Protein AF-A0A7C5TW43-F1 (afdb_monomer_lite)

Sequence (49 aa):
MGTSADWPLFEYVDKQGNIVGIDVEIAKRIAESIGVQLEIKDMKFVALI

pLDDT: mean 93.76, std 5.37, range [67.44, 98.38]

Foldseek 3Di:
DEDAQPDPQQWHQDPVRDTDHPVVVVQVVVCVVVVHDDDYDHDDPVPDD

Structure (mmCIF, N/CA/C/O backbone):
data_AF-A0A7C5TW43-F1
#
_entry.id   AF-A0A7C5TW43-F1
#
loop_
_atom_site.group_PDB
_atom_site.id
_atom_site.type_symbol
_atom_site.label_atom_id
_atom_site.label_alt_id
_atom_site.label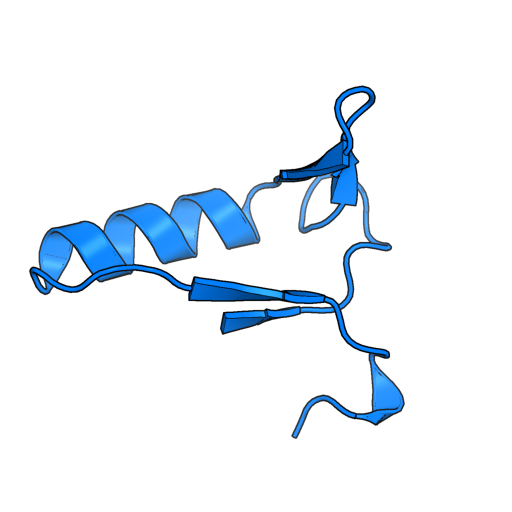_comp_id
_atom_site.label_asym_id
_atom_site.label_entity_id
_atom_site.label_seq_id
_atom_site.pdbx_PDB_ins_code
_atom_site.Cartn_x
_atom_site.Cartn_y
_atom_site.Cartn_z
_atom_site.occupancy
_atom_site.B_iso_or_equiv
_atom_site.auth_seq_id
_atom_site.auth_comp_id
_atom_site.auth_asym_id
_atom_site.auth_atom_id
_atom_site.pdbx_PDB_model_num
ATOM 1 N N . MET A 1 1 ? -6.980 -3.976 -0.235 1.00 91.69 1 MET A N 1
ATOM 2 C CA . MET A 1 1 ? -6.906 -3.183 -1.475 1.00 91.69 1 MET A CA 1
ATOM 3 C C . MET A 1 1 ? -6.238 -4.022 -2.550 1.00 91.69 1 MET A C 1
ATOM 5 O O . MET A 1 1 ? -5.108 -4.449 -2.338 1.00 91.69 1 MET A O 1
ATOM 9 N N . GLY A 1 2 ? -6.945 -4.306 -3.644 1.00 92.19 2 GLY A N 1
ATOM 10 C CA . GLY A 1 2 ? -6.318 -4.821 -4.864 1.00 92.19 2 GLY A CA 1
ATOM 11 C C . GLY A 1 2 ? -5.757 -3.654 -5.671 1.00 92.19 2 GLY A C 1
ATOM 12 O O . GLY A 1 2 ? -6.401 -2.610 -5.727 1.00 92.19 2 GLY A O 1
ATOM 13 N N . THR A 1 3 ? -4.560 -3.799 -6.227 1.00 92.94 3 THR A N 1
ATOM 14 C CA . THR A 1 3 ? -3.902 -2.751 -7.023 1.00 92.94 3 THR A CA 1
ATOM 15 C C . THR A 1 3 ? -3.001 -3.378 -8.087 1.00 92.94 3 THR A C 1
ATOM 17 O O . THR A 1 3 ? -2.656 -4.550 -7.952 1.00 92.94 3 THR A O 1
ATOM 20 N N . SER A 1 4 ? -2.646 -2.624 -9.129 1.00 93.56 4 SER A N 1
ATOM 21 C CA . SER A 1 4 ? -1.658 -3.020 -10.145 1.00 93.56 4 SER A CA 1
ATOM 22 C C . SER A 1 4 ? -0.451 -2.112 -9.969 1.00 93.56 4 SER A C 1
ATOM 24 O O . SER A 1 4 ? -0.4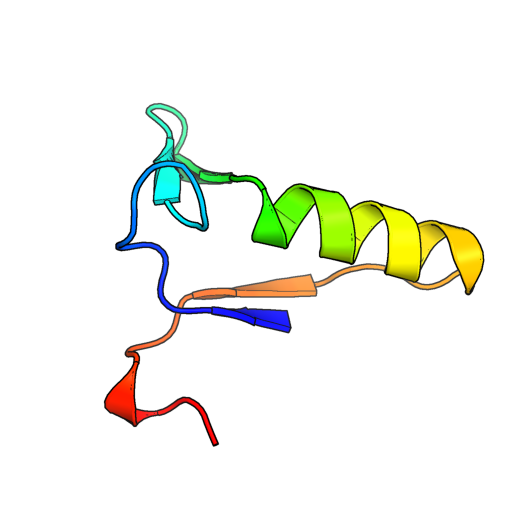67 -0.989 -10.469 1.00 93.56 4 SER A O 1
ATOM 26 N N . ALA A 1 5 ? 0.564 -2.560 -9.226 1.00 92.31 5 ALA A N 1
ATOM 27 C CA . ALA A 1 5 ? 1.691 -1.729 -8.785 1.00 92.31 5 ALA A CA 1
ATOM 28 C C . ALA A 1 5 ? 2.713 -1.419 -9.908 1.00 92.31 5 ALA A C 1
ATOM 30 O O . ALA A 1 5 ? 3.92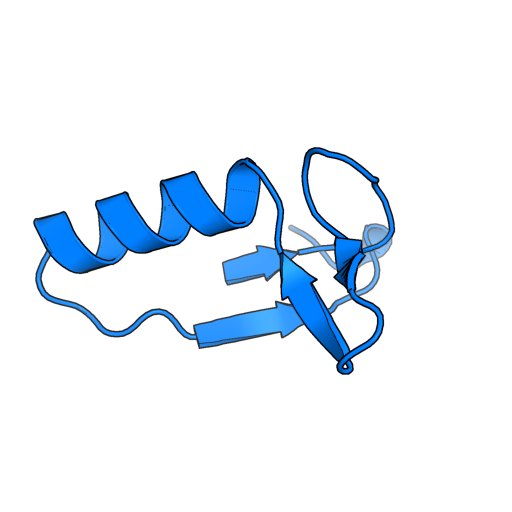5 -1.565 -9.732 1.00 92.31 5 ALA A O 1
ATOM 31 N N . ASP A 1 6 ? 2.209 -0.965 -11.057 1.00 92.12 6 ASP A N 1
ATOM 32 C CA . ASP A 1 6 ? 2.930 -0.717 -12.307 1.00 92.12 6 ASP A CA 1
ATOM 33 C C . ASP A 1 6 ? 2.874 0.764 -12.742 1.00 92.12 6 ASP A C 1
ATOM 35 O O . ASP A 1 6 ? 3.375 1.115 -13.813 1.00 92.12 6 ASP A O 1
ATOM 39 N N . TRP A 1 7 ? 2.267 1.641 -11.932 1.00 92.44 7 TRP A N 1
ATOM 40 C CA . TRP A 1 7 ? 1.996 3.049 -12.245 1.00 92.44 7 TRP A CA 1
ATOM 41 C C . TRP A 1 7 ? 2.719 3.997 -11.273 1.00 92.44 7 TRP A C 1
ATOM 43 O O . TRP A 1 7 ? 2.157 4.416 -10.257 1.00 92.44 7 TRP A O 1
ATOM 53 N N . PRO A 1 8 ? 3.972 4.398 -11.578 1.00 91.88 8 PRO A N 1
ATOM 54 C CA . PRO A 1 8 ? 4.745 5.304 -10.736 1.00 91.88 8 PRO A CA 1
ATOM 55 C C . PRO A 1 8 ? 3.977 6.566 -10.336 1.00 91.88 8 PRO A C 1
ATOM 57 O O . PRO A 1 8 ? 3.213 7.118 -11.124 1.00 91.88 8 PRO A O 1
ATOM 60 N N . LEU A 1 9 ? 4.248 7.046 -9.119 1.00 91.00 9 LEU A N 1
ATOM 61 C CA . LEU A 1 9 ? 3.510 8.091 -8.388 1.00 91.00 9 LEU A CA 1
ATOM 62 C C . LEU A 1 9 ? 2.177 7.629 -7.774 1.00 91.00 9 LEU A C 1
ATOM 64 O O . LEU A 1 9 ? 1.907 8.021 -6.640 1.00 91.00 9 LEU A O 1
ATOM 68 N N . PHE A 1 10 ? 1.391 6.789 -8.451 1.00 94.75 10 PHE A N 1
ATOM 69 C CA . PHE A 1 10 ? 0.077 6.331 -7.972 1.00 94.75 10 PHE A CA 1
ATOM 70 C C . PHE A 1 10 ? 0.188 5.034 -7.157 1.00 94.75 10 PHE A C 1
ATOM 72 O O . PHE A 1 10 ? -0.064 5.047 -5.949 1.00 94.75 10 PHE A O 1
ATOM 79 N N . GLU A 1 11 ? 0.729 3.979 -7.767 1.00 95.12 11 GLU A N 1
ATOM 80 C CA . GLU A 1 11 ? 1.015 2.686 -7.151 1.00 95.12 11 GLU A CA 1
ATOM 81 C C . GLU A 1 11 ? 2.205 2.022 -7.855 1.00 95.12 11 GLU A C 1
ATOM 83 O O . GLU A 1 11 ? 2.202 1.762 -9.056 1.00 95.12 11 GLU A O 1
ATOM 88 N N . TYR A 1 12 ? 3.275 1.749 -7.121 1.00 95.69 12 TYR A N 1
ATOM 89 C CA . TYR A 1 12 ? 4.464 1.117 -7.681 1.00 95.69 12 TYR A CA 1
ATOM 90 C C . TYR A 1 12 ? 5.245 0.355 -6.620 1.00 95.69 12 TYR A C 1
ATOM 92 O O . TYR A 1 12 ? 5.126 0.621 -5.423 1.00 95.69 12 TYR A O 1
ATOM 100 N N . VAL A 1 13 ? 6.074 -0.583 -7.070 1.00 95.75 13 VAL A N 1
ATOM 101 C CA . VAL A 1 13 ? 7.014 -1.292 -6.201 1.00 95.75 13 VAL A CA 1
ATOM 102 C C . VAL A 1 13 ? 8.289 -0.461 -6.035 1.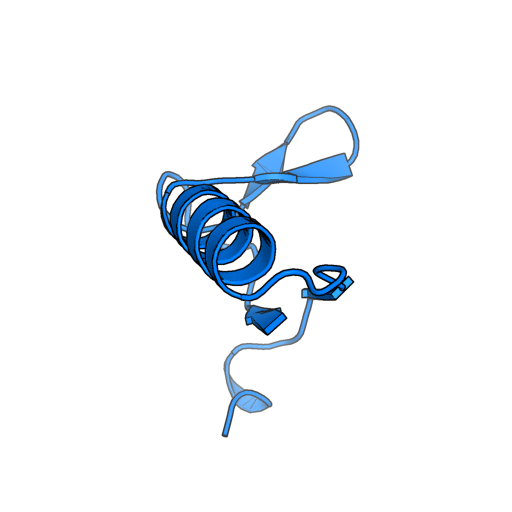00 95.75 13 VAL A C 1
ATOM 104 O O . VAL A 1 13 ? 8.960 -0.123 -7.013 1.00 95.75 13 VAL A O 1
ATOM 107 N N . ASP A 1 14 ? 8.631 -0.102 -4.797 1.00 94.94 14 ASP A N 1
ATOM 108 C CA . ASP A 1 14 ? 9.877 0.602 -4.489 1.00 94.94 14 ASP A CA 1
ATOM 109 C C . ASP A 1 14 ? 11.107 -0.328 -4.555 1.00 94.94 14 ASP A C 1
ATOM 111 O O . ASP A 1 14 ? 11.023 -1.538 -4.761 1.00 94.94 14 ASP A O 1
ATOM 115 N N . LYS A 1 15 ? 12.301 0.233 -4.329 1.00 95.06 15 LYS A N 1
ATOM 116 C CA . LYS A 1 15 ? 13.559 -0.538 -4.333 1.00 95.06 15 LYS A CA 1
ATOM 117 C C . LYS A 1 15 ? 13.654 -1.600 -3.229 1.00 95.06 15 LYS A C 1
ATOM 119 O O . LYS A 1 15 ? 14.554 -2.432 -3.277 1.00 95.06 15 LYS A O 1
ATOM 124 N N . GLN A 1 16 ? 12.796 -1.526 -2.218 1.00 95.94 16 GLN A N 1
ATOM 125 C CA . GLN A 1 16 ? 12.745 -2.444 -1.082 1.00 95.94 16 GLN A CA 1
ATOM 126 C C . GLN A 1 16 ? 11.665 -3.522 -1.278 1.00 95.94 16 GLN A C 1
ATOM 128 O O . GLN A 1 16 ? 11.543 -4.406 -0.434 1.00 95.94 16 GLN A O 1
ATOM 133 N N . GLY A 1 17 ? 10.917 -3.484 -2.388 1.00 93.81 17 GLY A N 1
ATOM 134 C CA . GLY A 1 17 ? 9.844 -4.432 -2.684 1.00 93.81 17 GLY A CA 1
ATOM 135 C C . GLY A 1 17 ? 8.491 -4.051 -2.077 1.00 93.81 17 GLY A C 1
ATOM 136 O O . GLY A 1 17 ? 7.581 -4.877 -2.077 1.00 93.81 17 GLY A O 1
ATOM 137 N N . ASN A 1 18 ? 8.334 -2.829 -1.559 1.00 94.94 18 ASN A N 1
ATOM 138 C CA . ASN A 1 18 ? 7.074 -2.364 -0.984 1.00 94.94 18 ASN A CA 1
ATOM 139 C C . ASN A 1 18 ? 6.185 -1.732 -2.056 1.00 94.94 18 ASN A C 1
ATOM 141 O O . ASN A 1 18 ? 6.663 -0.947 -2.872 1.00 94.94 18 ASN A O 1
ATOM 145 N N . ILE A 1 19 ? 4.879 -1.989 -1.986 1.00 95.94 19 ILE A N 1
ATOM 146 C CA . ILE A 1 19 ? 3.884 -1.275 -2.793 1.00 95.94 19 ILE A CA 1
ATOM 147 C C . ILE A 1 19 ? 3.641 0.092 -2.147 1.00 95.94 19 ILE A C 1
ATOM 149 O O . ILE A 1 19 ? 3.179 0.178 -1.004 1.00 95.94 19 ILE A O 1
ATOM 153 N N . VAL A 1 20 ? 3.975 1.160 -2.865 1.00 96.56 20 VAL A N 1
ATOM 154 C CA . VAL A 1 20 ? 3.916 2.553 -2.401 1.00 96.56 20 VAL A CA 1
ATOM 155 C C . VAL A 1 20 ? 3.291 3.457 -3.465 1.00 96.56 20 VAL A C 1
ATOM 157 O O . VAL A 1 20 ? 3.176 3.073 -4.621 1.00 96.56 20 VAL A O 1
ATOM 160 N N . GLY A 1 21 ? 2.911 4.675 -3.081 1.00 96.62 21 GLY A N 1
ATOM 161 C CA . GLY A 1 21 ? 2.354 5.681 -3.986 1.00 96.62 21 GLY A CA 1
ATOM 162 C C . GLY A 1 21 ? 1.192 6.448 -3.355 1.00 96.62 21 GLY A C 1
ATOM 163 O O . GLY A 1 21 ? 0.861 6.225 -2.186 1.00 96.62 21 GLY A O 1
ATOM 164 N N . ILE A 1 22 ? 0.615 7.390 -4.102 1.00 97.44 22 ILE A N 1
ATOM 165 C CA . ILE A 1 22 ? -0.484 8.246 -3.630 1.00 97.44 22 ILE A CA 1
ATOM 166 C C . ILE A 1 22 ? -1.714 7.404 -3.268 1.00 97.44 22 ILE A C 1
ATOM 168 O O . ILE A 1 22 ? -2.294 7.617 -2.202 1.00 97.44 22 ILE A O 1
ATOM 172 N N . ASP A 1 23 ? -2.059 6.404 -4.078 1.00 96.31 23 ASP A N 1
ATOM 173 C CA . ASP A 1 23 ? -3.232 5.552 -3.856 1.00 96.31 23 ASP A CA 1
ATOM 174 C C . ASP A 1 23 ? -3.061 4.704 -2.587 1.00 96.31 23 ASP A C 1
ATOM 176 O O . ASP A 1 23 ? -3.978 4.567 -1.773 1.00 96.31 23 ASP A O 1
ATOM 180 N N . VAL A 1 24 ? -1.836 4.227 -2.348 1.00 96.81 24 VAL A N 1
ATOM 181 C CA . VAL A 1 24 ? -1.460 3.510 -1.121 1.00 96.81 24 VAL A CA 1
ATOM 182 C C . VAL A 1 24 ? -1.578 4.404 0.115 1.00 96.81 24 VAL A C 1
ATOM 184 O O . VAL A 1 24 ? -2.068 3.956 1.152 1.00 96.81 24 VAL A O 1
ATOM 187 N N . GLU A 1 25 ? -1.139 5.660 0.032 1.00 97.56 25 GLU A N 1
ATOM 188 C CA . GLU A 1 25 ? -1.214 6.614 1.146 1.00 97.56 25 GLU A CA 1
ATOM 189 C C . GLU A 1 25 ? -2.664 6.994 1.477 1.00 97.56 25 GLU A C 1
ATOM 191 O O . GLU A 1 25 ? -3.048 7.045 2.649 1.00 97.56 25 GLU A O 1
ATOM 196 N N . ILE A 1 26 ? -3.499 7.195 0.456 1.00 97.75 26 ILE A N 1
ATOM 197 C CA . ILE A 1 26 ? -4.935 7.439 0.634 1.00 97.75 26 ILE A CA 1
ATOM 198 C C . ILE A 1 26 ? -5.591 6.232 1.315 1.00 97.75 26 ILE A C 1
ATOM 200 O O . ILE A 1 26 ? -6.303 6.398 2.309 1.00 97.75 26 ILE A O 1
ATOM 204 N N . ALA A 1 27 ? -5.311 5.014 0.843 1.00 97.50 27 ALA A N 1
ATOM 205 C CA . ALA A 1 27 ? -5.868 3.795 1.422 1.00 97.50 27 ALA A CA 1
ATOM 206 C C . ALA A 1 27 ? -5.460 3.593 2.889 1.00 97.50 27 ALA A C 1
ATOM 208 O O . ALA A 1 27 ? -6.294 3.179 3.699 1.00 97.50 27 ALA A O 1
ATOM 209 N N . LYS A 1 28 ? -4.210 3.920 3.250 1.00 97.56 28 LYS A N 1
ATOM 210 C CA . LYS A 1 28 ? -3.735 3.882 4.644 1.00 97.56 28 LYS A CA 1
ATOM 211 C C . LYS A 1 28 ? -4.540 4.824 5.531 1.00 97.56 28 LYS A C 1
ATOM 213 O O . LYS A 1 28 ? -5.077 4.384 6.542 1.00 97.56 28 LYS A O 1
ATOM 218 N N . ARG A 1 29 ? -4.707 6.082 5.113 1.00 98.06 29 ARG A N 1
ATOM 219 C CA . ARG A 1 29 ? -5.473 7.088 5.872 1.00 98.06 29 ARG A CA 1
ATOM 220 C C . ARG A 1 29 ? -6.939 6.707 6.037 1.00 98.06 29 ARG A C 1
ATOM 222 O O . ARG A 1 29 ? -7.509 6.909 7.106 1.00 98.06 29 ARG A O 1
ATOM 229 N N . ILE A 1 30 ? -7.550 6.135 4.998 1.00 98.00 30 ILE A N 1
ATOM 230 C CA . ILE A 1 30 ? -8.921 5.621 5.079 1.00 98.00 30 ILE A CA 1
ATOM 231 C C . ILE A 1 30 ? -8.991 4.489 6.108 1.00 98.00 30 ILE A C 1
ATOM 233 O O . ILE A 1 30 ? -9.832 4.556 7.003 1.00 98.00 30 ILE A O 1
ATOM 237 N N . ALA A 1 31 ? -8.100 3.496 6.029 1.00 98.00 31 ALA A N 1
ATOM 238 C CA . ALA A 1 31 ? -8.069 2.368 6.960 1.00 98.00 31 ALA A CA 1
ATOM 239 C C . ALA A 1 31 ? -7.868 2.814 8.419 1.00 98.00 31 ALA A C 1
ATOM 241 O O . AL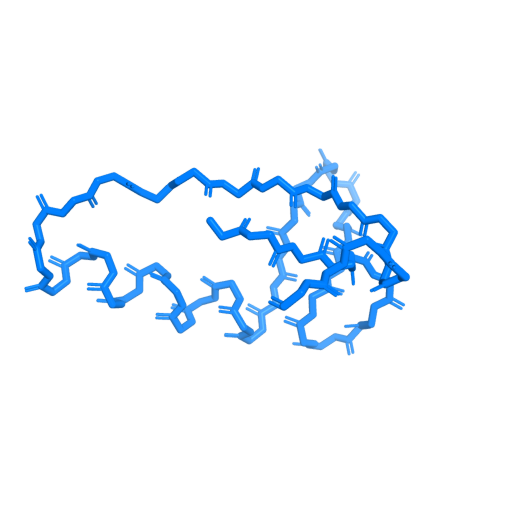A A 1 31 ? -8.595 2.359 9.303 1.00 98.00 31 ALA A O 1
ATOM 242 N N . GLU A 1 32 ? -6.957 3.762 8.655 1.00 98.12 32 GLU A N 1
ATOM 243 C CA . GLU A 1 32 ? -6.743 4.394 9.962 1.00 98.12 32 GLU A CA 1
ATOM 244 C C . GLU A 1 32 ? -8.009 5.101 10.463 1.00 98.12 32 GLU A C 1
ATOM 246 O O . GLU A 1 32 ? -8.413 4.901 11.608 1.00 98.12 32 GLU A O 1
ATOM 251 N N . SER A 1 33 ? -8.684 5.871 9.600 1.00 98.38 33 SER A N 1
ATOM 252 C CA . SER A 1 33 ? -9.898 6.612 9.972 1.00 98.38 33 SER A CA 1
ATOM 253 C C . SER A 1 33 ? -11.081 5.720 10.362 1.00 98.38 33 SER A C 1
ATOM 255 O O . SER A 1 33 ? -11.921 6.139 11.158 1.00 98.38 33 SER A O 1
ATOM 257 N N . ILE A 1 34 ? -11.142 4.493 9.831 1.00 97.94 34 ILE A N 1
ATOM 258 C CA . ILE A 1 34 ? -12.202 3.517 10.132 1.00 97.94 34 ILE A CA 1
ATOM 259 C C . ILE A 1 34 ? -11.735 2.413 11.097 1.00 97.94 34 ILE A C 1
ATOM 261 O O . ILE A 1 34 ? -12.501 1.498 11.393 1.00 97.94 34 ILE A O 1
ATOM 265 N N . GLY A 1 35 ? -10.498 2.499 11.603 1.00 97.81 35 GLY A N 1
ATOM 266 C CA . GLY A 1 35 ? -9.953 1.595 12.618 1.00 97.81 35 GLY A CA 1
ATOM 267 C C . GLY A 1 35 ? -9.717 0.158 12.143 1.00 97.81 35 GLY A C 1
ATOM 268 O O . GLY A 1 35 ? -9.851 -0.771 12.940 1.00 97.81 35 GLY A O 1
ATOM 269 N N . VAL A 1 36 ? -9.386 -0.047 10.865 1.00 97.88 36 VAL A N 1
ATOM 270 C CA . VAL A 1 36 ? -9.131 -1.381 10.290 1.00 97.88 36 VAL A CA 1
ATOM 271 C C . VAL A 1 36 ? -7.683 -1.540 9.837 1.00 97.88 36 VAL A C 1
ATOM 273 O O . VAL A 1 36 ? -6.967 -0.569 9.606 1.00 97.88 36 VAL A O 1
ATOM 276 N N . GLN A 1 37 ? -7.248 -2.788 9.671 1.00 96.75 37 GLN A N 1
ATOM 277 C CA . GLN A 1 37 ? -5.955 -3.092 9.063 1.00 96.75 37 GLN A CA 1
ATOM 278 C C . GLN A 1 37 ? -6.051 -3.051 7.535 1.00 96.75 37 GLN A C 1
ATOM 280 O O . GLN A 1 37 ? -6.967 -3.621 6.943 1.00 96.75 37 GLN A O 1
ATOM 285 N N . LEU A 1 38 ? -5.077 -2.402 6.894 1.00 96.50 38 LEU A N 1
ATOM 286 C CA . LEU A 1 38 ? -4.952 -2.390 5.442 1.00 96.50 38 LEU A CA 1
ATOM 287 C C . LEU A 1 38 ? -4.086 -3.564 4.967 1.00 96.50 38 LEU A C 1
ATOM 289 O O . LEU A 1 38 ? -2.882 -3.590 5.204 1.00 96.50 38 LEU A O 1
ATOM 293 N N . GLU A 1 39 ? -4.690 -4.490 4.226 1.00 95.94 39 GLU A N 1
ATOM 294 C CA . GLU A 1 39 ? -3.977 -5.504 3.441 1.00 95.94 39 GLU A CA 1
ATOM 295 C C . GLU A 1 39 ? -3.923 -5.059 1.972 1.00 95.94 39 GLU A C 1
ATOM 297 O O . GLU A 1 39 ? -4.961 -4.746 1.377 1.00 95.94 39 GLU A O 1
ATOM 302 N N . ILE A 1 40 ? -2.731 -5.025 1.372 1.00 94.50 40 ILE A N 1
ATOM 303 C CA . ILE A 1 40 ? -2.526 -4.664 -0.039 1.00 94.50 40 ILE A CA 1
ATOM 304 C C . ILE A 1 40 ? -2.132 -5.923 -0.810 1.00 94.50 40 ILE A C 1
ATOM 306 O O . ILE A 1 40 ? -1.225 -6.642 -0.394 1.00 94.50 40 ILE A O 1
ATOM 310 N N . LYS A 1 41 ? -2.816 -6.185 -1.926 1.00 93.31 41 LYS A N 1
ATOM 311 C CA . LYS A 1 41 ? -2.516 -7.295 -2.836 1.00 93.31 41 LYS A CA 1
ATOM 312 C C . LYS A 1 41 ? -2.251 -6.749 -4.227 1.00 93.31 41 LYS A C 1
ATOM 314 O O . LYS A 1 41 ? -3.151 -6.172 -4.834 1.00 93.31 41 LYS A O 1
ATOM 319 N N . ASP A 1 42 ? -1.031 -6.961 -4.702 1.00 91.25 42 ASP A N 1
ATOM 320 C CA . ASP A 1 42 ? -0.682 -6.715 -6.095 1.00 91.25 42 ASP A CA 1
ATOM 321 C C . ASP A 1 42 ? -1.356 -7.756 -6.996 1.00 91.25 42 ASP A C 1
ATOM 323 O O . ASP A 1 42 ? -1.380 -8.955 -6.692 1.00 91.25 42 ASP A O 1
ATOM 327 N N . MET A 1 43 ? -1.961 -7.287 -8.078 1.00 91.50 43 MET A N 1
ATOM 328 C CA . MET A 1 43 ? -2.674 -8.099 -9.051 1.00 91.50 43 MET A CA 1
ATOM 329 C C . MET A 1 43 ? -2.645 -7.430 -10.419 1.00 91.50 43 MET A C 1
ATOM 331 O O . MET A 1 43 ? -2.562 -6.214 -10.542 1.00 91.50 43 MET A O 1
ATOM 335 N N . LYS A 1 44 ? -2.771 -8.232 -11.480 1.00 87.38 44 LYS A N 1
ATOM 336 C CA . LYS A 1 44 ? -2.856 -7.683 -12.837 1.00 87.38 44 LYS A CA 1
ATOM 337 C C . LYS A 1 44 ? -4.080 -6.782 -12.956 1.00 87.38 44 LYS A C 1
ATOM 339 O O . LYS A 1 44 ? -5.163 -7.199 -12.555 1.00 87.38 44 LYS A O 1
ATOM 344 N N . PHE A 1 45 ? -3.936 -5.642 -13.630 1.00 83.56 45 PHE A N 1
ATOM 345 C CA . PHE A 1 45 ? -5.049 -4.723 -13.888 1.00 83.56 45 PHE A CA 1
ATOM 346 C C . PHE A 1 45 ? -6.309 -5.410 -14.449 1.00 83.56 45 PHE A C 1
ATOM 348 O O . PHE A 1 45 ? -7.416 -5.121 -14.021 1.00 83.56 45 PHE A O 1
ATOM 355 N N . VAL A 1 46 ? -6.154 -6.399 -15.339 1.00 88.44 46 VAL A N 1
ATOM 356 C CA . VAL A 1 46 ? -7.277 -7.180 -15.908 1.00 88.44 46 VAL A CA 1
ATOM 357 C C . VAL A 1 46 ? -8.069 -8.014 -14.890 1.00 88.44 46 VAL A C 1
ATOM 359 O O . VAL A 1 46 ? -9.137 -8.516 -15.221 1.00 88.44 46 VAL A O 1
ATOM 362 N N . ALA A 1 47 ? -7.526 -8.225 -13.691 1.00 85.62 47 ALA A N 1
ATOM 363 C CA . ALA A 1 47 ? -8.163 -8.947 -12.595 1.00 85.62 47 ALA A CA 1
ATOM 364 C C . ALA A 1 47 ? -8.787 -8.006 -11.546 1.00 85.62 47 ALA A C 1
ATOM 366 O O . ALA A 1 47 ? -9.414 -8.495 -10.607 1.00 85.62 47 ALA A O 1
ATOM 367 N N . LEU A 1 48 ? -8.620 -6.685 -11.694 1.00 81.56 48 LEU A N 1
ATOM 368 C CA . LEU A 1 48 ? -9.362 -5.695 -10.916 1.00 81.56 48 LEU A CA 1
ATOM 369 C C . LEU A 1 48 ? -10.803 -5.642 -11.451 1.00 81.56 48 L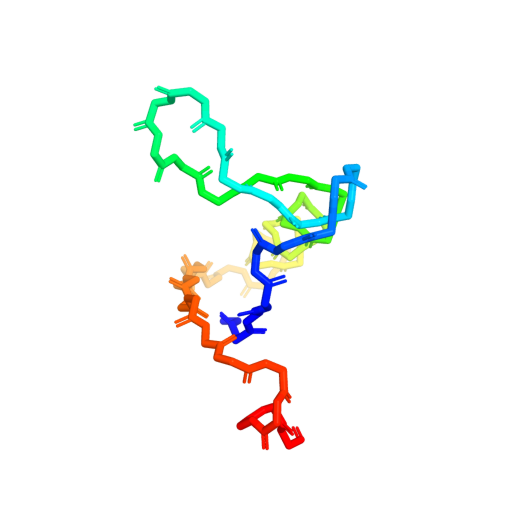EU A C 1
ATOM 371 O O . LEU A 1 48 ? -11.011 -5.572 -12.662 1.00 81.56 48 LEU A O 1
ATOM 375 N N . ILE A 1 49 ? -11.783 -5.719 -10.549 1.00 67.44 49 ILE A N 1
ATOM 376 C CA . ILE A 1 49 ? -13.230 -5.691 -10.830 1.00 67.44 49 ILE A CA 1
ATOM 377 C C . ILE A 1 49 ? -13.832 -4.469 -10.147 1.00 67.44 49 ILE A C 1
ATOM 379 O O . ILE A 1 49 ? -13.428 -4.207 -8.990 1.00 67.44 49 ILE A O 1
#

Secondary structure (DSSP, 8-state):
-EE-TEETTTEEE-TTS-EESHHHHHHHHHHHHTT-----EE--GGG--

Radius of gyration: 10.86 Å; chains: 1; bounding box: 27×17×28 Å